Protein AF-X0XW47-F1 (afdb_monomer)

Radius of gyration: 12.39 Å; Cα contacts (8 Å, |Δi|>4): 35; chains: 1; bounding box: 22×20×39 Å

InterPro domains:
  IPR017850 Alkaline-phosphatase-like, core domain superfamily [G3DSA:3.40.720.10] (1-51)

Sequence (51 aa):
PFMLFSKYIRVDEAEQFNEKECVKGGLGRFSAVDILPLMLANALKLQKFGA

Nearest PDB structures (foldseek):
  2zkt-assembly1_A  TM=9.464E-01  e=9.128E-02  Pyrococcus horikoshii

Secondary structure (DSSP, 8-state):
------TTPPP-S--S-SHHHHTTSTT-S--GGGHHHHHHHHTT-PPPTT-

pLDDT: mean 91.86, std 6.02, range [54.69, 97.0]

Foldseek 3Di:
DDDDDAPPDDDFPQPDPDPVSVCRGPVHDDDPVCVVLVNCVRVVNDDDPPD

Solvent-accessible surface area (backbone atoms only — not comparable to full-atom values): 3535 Å² total; per-residue (Å²): 120,81,88,87,88,52,97,72,57,82,84,59,86,50,90,55,98,44,68,75,37,36,64,70,20,80,77,54,89,74,61,80,80,55,50,59,60,54,52,28,50,57,65,75,66,59,75,75,88,92,121

Organism: NCBI:txid412755

Structure (mmCIF, N/CA/C/O backbone):
data_AF-X0XW47-F1
#
_entry.id   AF-X0XW47-F1
#
loop_
_atom_site.group_PDB
_atom_site.id
_atom_site.type_symbol
_atom_site.label_atom_id
_atom_site.label_alt_id
_atom_site.label_comp_id
_atom_site.label_asym_id
_atom_site.label_entity_id
_atom_site.label_seq_id
_atom_site.pdbx_PDB_ins_code
_atom_site.Cartn_x
_atom_site.Cartn_y
_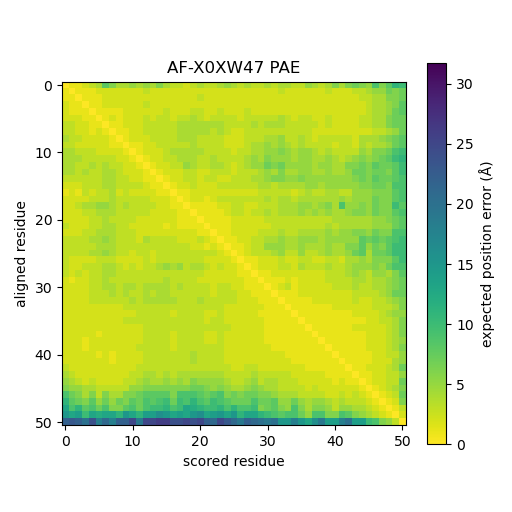atom_site.Cartn_z
_atom_site.occupancy
_atom_site.B_iso_or_equiv
_atom_site.auth_seq_id
_atom_site.auth_comp_id
_atom_site.auth_asym_id
_atom_site.auth_atom_id
_atom_site.pdbx_PDB_model_num
ATOM 1 N N . PRO A 1 1 ? 3.361 -4.204 10.685 1.00 88.94 1 PRO A N 1
ATOM 2 C CA . PRO A 1 1 ? 2.110 -3.519 10.270 1.00 88.94 1 PRO A CA 1
ATOM 3 C C . PRO A 1 1 ? 2.460 -2.492 9.185 1.00 88.94 1 PRO A C 1
ATOM 5 O O . PRO A 1 1 ? 3.501 -1.853 9.296 1.00 88.94 1 PRO A O 1
ATOM 8 N N . PHE A 1 2 ? 1.660 -2.387 8.125 1.00 92.50 2 PHE A N 1
ATOM 9 C CA . PHE A 1 2 ? 1.898 -1.454 7.021 1.00 92.50 2 PHE A CA 1
ATOM 10 C C . PHE A 1 2 ? 0.580 -0.769 6.665 1.00 92.50 2 PHE A C 1
ATOM 12 O O . PHE A 1 2 ? -0.452 -1.431 6.596 1.00 92.50 2 PHE A O 1
ATOM 19 N N . MET A 1 3 ? 0.624 0.545 6.462 1.00 93.50 3 MET A N 1
ATOM 20 C CA . MET A 1 3 ? -0.519 1.364 6.071 1.00 93.50 3 MET A CA 1
ATOM 21 C C . MET A 1 3 ? -0.103 2.218 4.878 1.00 93.50 3 MET A C 1
ATOM 23 O O . MET A 1 3 ? 0.946 2.862 4.906 1.00 93.50 3 MET A O 1
ATOM 27 N N . LEU A 1 4 ? -0.935 2.229 3.842 1.00 93.69 4 LEU A N 1
ATOM 28 C CA . LEU A 1 4 ? -0.794 3.120 2.700 1.00 93.69 4 LEU A CA 1
ATOM 29 C C . LEU A 1 4 ? -1.979 4.078 2.705 1.00 93.69 4 LEU A C 1
ATOM 31 O O . LEU A 1 4 ? -3.114 3.654 2.883 1.00 93.69 4 LEU A O 1
ATOM 35 N N . PHE A 1 5 ? -1.719 5.364 2.506 1.00 93.81 5 PHE A N 1
ATOM 36 C CA . PHE A 1 5 ? -2.756 6.383 2.418 1.00 93.81 5 PHE A CA 1
ATOM 37 C C . PHE A 1 5 ? -2.588 7.153 1.112 1.00 93.81 5 PHE A C 1
ATOM 39 O O . PHE A 1 5 ? -1.506 7.652 0.805 1.00 93.81 5 PHE A O 1
ATOM 46 N N . SER A 1 6 ? -3.656 7.227 0.323 1.00 93.81 6 SER A N 1
ATOM 47 C CA . SER A 1 6 ? -3.700 7.992 -0.921 1.00 93.81 6 SER A CA 1
ATOM 48 C C . SER A 1 6 ? -5.142 8.347 -1.257 1.00 93.81 6 SER A C 1
ATOM 50 O O . SER A 1 6 ? -6.070 7.642 -0.872 1.00 93.81 6 SER A O 1
ATOM 52 N N . LYS A 1 7 ? -5.329 9.400 -2.056 1.00 94.88 7 LYS A N 1
ATOM 53 C CA . LYS A 1 7 ? -6.626 9.758 -2.645 1.00 94.88 7 LYS A CA 1
ATOM 54 C C . LYS A 1 7 ? -7.221 8.629 -3.500 1.00 94.88 7 LYS A C 1
ATOM 56 O O . LYS A 1 7 ? -8.434 8.5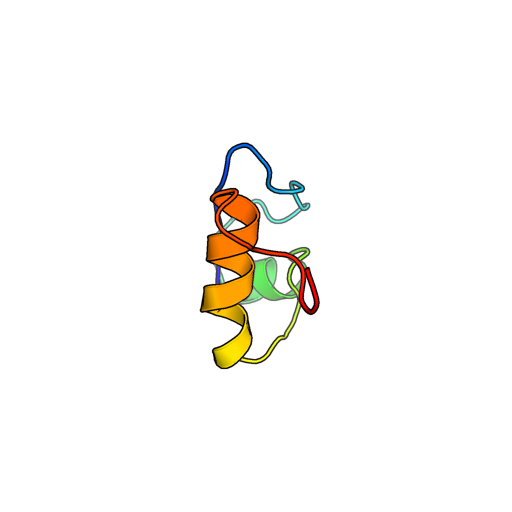65 -3.655 1.00 94.88 7 LYS A O 1
ATOM 61 N N . TYR A 1 8 ? -6.372 7.779 -4.076 1.00 94.62 8 TYR A N 1
ATOM 62 C CA . TYR A 1 8 ? -6.781 6.718 -5.003 1.00 94.62 8 TYR A CA 1
ATOM 63 C C . TYR A 1 8 ? -6.835 5.333 -4.359 1.00 94.62 8 TYR A C 1
ATOM 65 O O . TYR A 1 8 ? -7.067 4.347 -5.058 1.00 94.62 8 TYR A O 1
ATOM 73 N N . ILE A 1 9 ? -6.599 5.239 -3.049 1.00 92.81 9 ILE A N 1
ATOM 74 C CA . ILE A 1 9 ? -6.600 3.946 -2.381 1.00 92.81 9 ILE A CA 1
ATOM 75 C C . ILE A 1 9 ? -8.026 3.415 -2.236 1.00 92.81 9 ILE A C 1
ATOM 77 O O . ILE A 1 9 ? -8.979 4.168 -2.030 1.00 92.81 9 ILE A O 1
ATOM 81 N N . ARG A 1 10 ? -8.169 2.093 -2.303 1.00 91.31 10 ARG A N 1
ATOM 82 C CA . ARG A 1 10 ? -9.394 1.424 -1.877 1.00 91.31 10 ARG A CA 1
ATOM 83 C C . ARG A 1 10 ? -9.389 1.334 -0.353 1.00 91.31 10 ARG A C 1
ATOM 85 O O . ARG A 1 10 ? -8.513 0.683 0.207 1.00 91.31 10 ARG A O 1
ATOM 92 N N . VAL A 1 11 ? -10.360 1.982 0.283 1.00 91.19 11 VAL A N 1
ATOM 93 C CA . VAL A 1 11 ? -10.549 1.935 1.739 1.00 91.19 11 VAL A CA 1
ATOM 94 C C . VAL A 1 11 ? -10.929 0.513 2.159 1.00 91.19 11 VAL A C 1
ATOM 96 O O . VAL A 1 11 ? -11.752 -0.127 1.499 1.00 91.19 11 VAL A O 1
ATOM 99 N N . ASP A 1 12 ? -10.294 0.024 3.221 1.00 91.50 12 ASP A N 1
ATOM 100 C CA . ASP A 1 12 ? -10.603 -1.249 3.865 1.00 91.50 12 ASP A CA 1
ATOM 101 C C . ASP A 1 12 ? -11.362 -1.032 5.187 1.00 91.50 12 ASP A C 1
ATOM 103 O O . ASP A 1 12 ? -11.725 0.089 5.539 1.00 91.50 12 ASP A O 1
ATOM 107 N N . GLU A 1 13 ? -11.665 -2.121 5.890 1.00 90.19 13 GLU A N 1
ATOM 108 C CA . GLU A 1 13 ? -12.428 -2.101 7.145 1.00 90.19 13 GLU A CA 1
ATOM 109 C C . GLU A 1 13 ? -11.540 -1.860 8.382 1.00 90.19 13 GLU A C 1
ATOM 111 O O . GLU A 1 13 ? -12.031 -1.913 9.508 1.00 90.19 13 GLU A O 1
ATOM 116 N N . ALA A 1 14 ? -10.229 -1.636 8.211 1.00 92.06 14 ALA A N 1
ATOM 117 C CA . ALA A 1 14 ? -9.321 -1.462 9.338 1.00 92.06 14 ALA A CA 1
ATOM 118 C C . ALA A 1 14 ? -9.435 -0.040 9.910 1.00 92.06 14 ALA A C 1
ATOM 120 O O . ALA A 1 14 ? -9.038 0.944 9.290 1.00 92.06 14 ALA A O 1
ATOM 121 N N . GLU A 1 15 ? -9.933 0.069 11.141 1.00 91.50 15 GLU A N 1
ATOM 122 C CA . GLU A 1 15 ? -10.165 1.368 11.791 1.00 91.50 15 GLU A CA 1
ATOM 123 C C . GLU A 1 15 ? -8.954 1.886 12.584 1.00 91.50 15 GLU A C 1
ATOM 125 O O . GLU A 1 15 ? -8.906 3.053 12.973 1.00 91.50 15 GLU A O 1
ATOM 130 N N . GLN A 1 16 ? -7.971 1.024 12.868 1.00 92.69 16 GLN A N 1
ATOM 131 C CA . GLN A 1 16 ? -6.834 1.345 13.734 1.00 92.69 16 GLN A CA 1
ATOM 132 C C . GLN A 1 16 ? -5.524 0.780 13.187 1.00 92.69 16 GLN A C 1
ATOM 134 O O . GLN A 1 16 ? -5.480 -0.298 12.597 1.00 92.69 16 GLN A O 1
ATOM 139 N N . PHE A 1 17 ? -4.421 1.480 13.455 1.00 93.38 17 PHE A N 1
ATOM 140 C CA . PHE A 1 17 ? -3.083 0.997 13.130 1.00 93.38 17 PHE A CA 1
ATOM 141 C C . PHE A 1 17 ? -2.507 0.169 14.284 1.00 93.38 17 PHE A C 1
ATOM 143 O O . PHE A 1 17 ? -1.847 0.690 15.180 1.00 93.38 17 PHE A O 1
ATOM 150 N N . ASN A 1 18 ? -2.777 -1.134 14.267 1.00 93.38 18 ASN A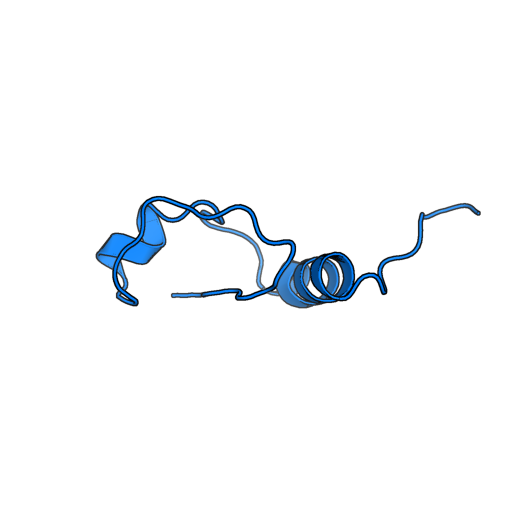 N 1
ATOM 151 C CA . ASN A 1 18 ? -2.178 -2.120 15.166 1.00 93.38 18 ASN A CA 1
ATOM 152 C C . ASN A 1 18 ? -2.021 -3.465 14.434 1.00 93.38 18 ASN A C 1
ATOM 154 O O . ASN A 1 18 ? -2.570 -3.669 13.351 1.00 93.38 18 ASN A O 1
ATOM 158 N N . GLU A 1 19 ? -1.266 -4.404 15.000 1.00 93.25 19 GLU A N 1
ATOM 159 C CA . GLU A 1 19 ? -0.969 -5.686 14.355 1.00 93.25 19 GLU A CA 1
ATOM 160 C C . GLU A 1 19 ? -2.225 -6.515 14.064 1.00 93.25 19 GLU A C 1
ATOM 162 O O . GLU A 1 19 ? -2.277 -7.197 13.042 1.00 93.25 19 GLU A O 1
ATOM 167 N N . LYS A 1 20 ? -3.236 -6.458 14.936 1.00 92.56 20 LYS A N 1
ATOM 168 C CA . LYS A 1 20 ? -4.457 -7.267 14.824 1.00 92.56 20 LYS A CA 1
ATOM 169 C C . LYS A 1 20 ? -5.388 -6.756 13.723 1.00 92.56 20 LYS A C 1
ATOM 171 O O . LYS A 1 20 ? -5.942 -7.561 12.978 1.00 92.56 20 LYS A O 1
ATOM 176 N N . GLU A 1 21 ? -5.531 -5.442 13.604 1.00 91.88 21 GLU A N 1
ATOM 177 C CA . GLU A 1 21 ? -6.349 -4.790 12.581 1.00 91.88 21 GLU A CA 1
ATOM 178 C C . GLU A 1 21 ? -5.650 -4.805 11.216 1.00 91.88 21 GLU A C 1
ATOM 180 O O . GLU A 1 21 ? -6.276 -5.151 10.217 1.00 91.88 21 GLU A O 1
ATOM 185 N N . CYS A 1 22 ? -4.326 -4.600 11.155 1.00 90.94 22 CYS A N 1
ATOM 186 C CA . CYS A 1 22 ? -3.573 -4.715 9.899 1.00 90.94 22 CYS A CA 1
ATOM 187 C C . CYS A 1 22 ? -3.631 -6.118 9.266 1.00 90.94 22 CYS A C 1
ATOM 189 O O . CYS A 1 22 ? -3.425 -6.240 8.063 1.00 90.94 22 CYS A O 1
ATOM 191 N N . VAL A 1 23 ? -3.895 -7.178 10.040 1.00 90.81 23 VAL A N 1
ATOM 192 C CA . VAL A 1 23 ? -4.094 -8.537 9.495 1.00 90.81 23 VAL A CA 1
ATOM 193 C C . VAL A 1 23 ? -5.418 -8.660 8.734 1.00 90.81 23 VAL A C 1
ATOM 195 O O . VAL A 1 23 ? -5.501 -9.461 7.806 1.00 90.81 23 VAL A O 1
ATOM 198 N N . LYS A 1 24 ? -6.434 -7.874 9.107 1.00 89.19 24 LYS A N 1
ATOM 199 C CA . LYS A 1 24 ? -7.733 -7.806 8.420 1.00 89.19 24 LYS A CA 1
ATOM 200 C C . LYS A 1 24 ? -7.744 -6.782 7.278 1.00 89.19 24 LYS A C 1
ATOM 202 O O . LYS A 1 24 ? -8.637 -6.829 6.439 1.00 89.19 24 LYS A O 1
ATOM 207 N N . GLY A 1 25 ? -6.777 -5.860 7.266 1.00 89.62 25 GLY A N 1
ATOM 208 C CA . GLY A 1 25 ? -6.644 -4.813 6.254 1.00 89.62 25 GLY A CA 1
ATOM 209 C C . GLY A 1 25 ? -6.503 -5.364 4.832 1.00 89.62 25 GLY A C 1
ATOM 210 O O . GLY A 1 25 ? -5.987 -6.461 4.603 1.00 89.62 25 GLY A O 1
ATOM 211 N N . GLY A 1 26 ? -6.935 -4.575 3.852 1.00 90.81 26 GLY A N 1
ATOM 212 C CA . GL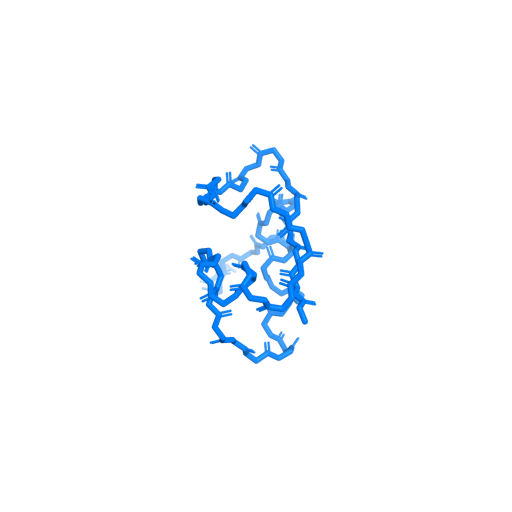Y A 1 26 ? -7.102 -5.000 2.460 1.00 90.81 26 GLY A CA 1
ATOM 213 C C . GLY A 1 26 ? -5.795 -5.285 1.715 1.00 90.81 26 GLY A C 1
ATOM 214 O O . GLY A 1 26 ? -5.820 -5.915 0.661 1.00 90.81 26 GLY A O 1
ATOM 215 N N . LEU A 1 27 ? -4.652 -4.851 2.255 1.00 92.12 27 LEU A N 1
ATOM 216 C CA . LEU A 1 27 ? -3.326 -5.140 1.695 1.00 92.12 27 LEU A CA 1
ATOM 217 C C . LEU A 1 27 ? -2.848 -6.567 1.995 1.00 92.12 27 LEU A C 1
ATOM 219 O O . LEU A 1 27 ? -1.993 -7.087 1.278 1.00 92.12 27 LEU A O 1
ATOM 223 N N . GLY A 1 28 ? -3.382 -7.202 3.042 1.00 90.94 28 GLY A N 1
ATOM 224 C CA . GLY A 1 28 ? -2.956 -8.531 3.469 1.00 90.94 28 GLY A CA 1
ATOM 225 C C . GLY A 1 28 ? -1.453 -8.621 3.773 1.00 90.94 28 GLY A C 1
ATOM 226 O O . GLY A 1 28 ? -0.809 -7.659 4.195 1.00 90.94 28 GLY A O 1
ATOM 227 N N . ARG A 1 29 ? -0.880 -9.816 3.578 1.00 92.19 29 ARG A N 1
ATOM 228 C CA . ARG A 1 29 ? 0.564 -10.067 3.707 1.00 92.19 29 ARG A CA 1
ATOM 229 C C . ARG A 1 29 ? 1.204 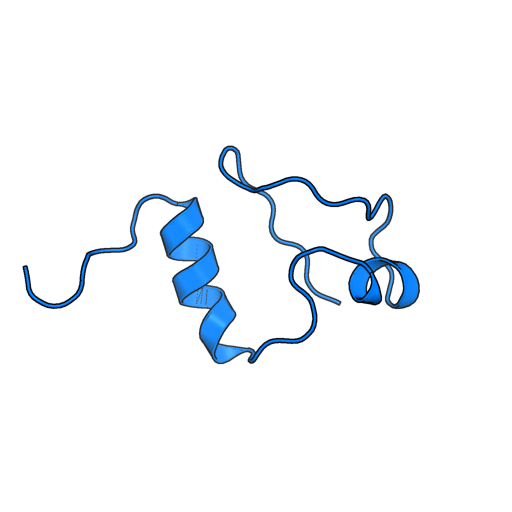-10.077 2.323 1.00 92.19 29 ARG A C 1
ATOM 231 O O . ARG A 1 29 ? 0.832 -10.894 1.489 1.00 92.19 29 ARG A O 1
ATOM 238 N N . PHE A 1 30 ? 2.189 -9.213 2.115 1.00 93.75 30 PHE A N 1
ATOM 239 C CA . PHE A 1 30 ? 2.895 -9.054 0.845 1.00 93.75 30 PHE A CA 1
ATOM 240 C C . PHE A 1 30 ? 4.395 -8.820 1.086 1.00 93.75 30 PHE A C 1
ATOM 242 O O . PHE A 1 30 ? 4.818 -8.598 2.226 1.00 93.75 30 PHE A O 1
ATOM 249 N N . SER A 1 31 ? 5.213 -8.918 0.037 1.00 96.38 31 SER A N 1
ATOM 250 C CA . SER A 1 31 ? 6.662 -8.756 0.165 1.00 96.38 31 SER A CA 1
ATOM 251 C C . SER A 1 31 ? 7.044 -7.284 0.290 1.00 96.38 31 SER A C 1
ATOM 253 O O . SER A 1 31 ? 6.472 -6.418 -0.367 1.00 96.38 31 SER A O 1
ATOM 255 N N . ALA A 1 32 ? 8.073 -6.978 1.083 1.00 95.31 32 ALA A N 1
ATOM 256 C CA . ALA A 1 32 ? 8.536 -5.601 1.259 1.00 95.31 32 ALA A CA 1
ATOM 257 C C . ALA A 1 32 ? 8.975 -4.938 -0.063 1.00 95.31 32 ALA A C 1
ATOM 259 O O . ALA A 1 32 ? 8.904 -3.718 -0.196 1.00 95.31 32 ALA A O 1
ATOM 260 N N . VAL A 1 33 ? 9.386 -5.731 -1.059 1.00 97.00 33 VAL A N 1
ATOM 261 C CA . VAL A 1 33 ? 9.772 -5.221 -2.386 1.00 97.00 33 VAL A CA 1
ATOM 262 C C . VAL A 1 33 ? 8.592 -4.636 -3.166 1.00 97.00 33 VAL A C 1
ATOM 264 O O . VAL A 1 33 ? 8.796 -3.760 -4.003 1.00 97.00 33 VAL A O 1
ATOM 267 N N . ASP A 1 34 ? 7.360 -5.046 -2.852 1.00 95.62 34 ASP A N 1
ATOM 268 C CA . ASP A 1 34 ? 6.155 -4.569 -3.537 1.00 95.62 34 ASP A CA 1
ATOM 269 C C . ASP A 1 34 ? 5.675 -3.207 -2.997 1.00 95.62 34 ASP A C 1
ATOM 271 O O . ASP A 1 34 ? 4.793 -2.578 -3.582 1.00 95.62 34 ASP A O 1
ATOM 275 N N . ILE A 1 35 ? 6.278 -2.695 -1.913 1.00 95.50 35 ILE A N 1
ATOM 276 C CA . ILE A 1 35 ? 5.920 -1.393 -1.326 1.00 95.50 35 ILE A CA 1
ATOM 277 C C . ILE A 1 35 ? 6.101 -0.268 -2.349 1.00 95.50 35 ILE A C 1
ATOM 279 O O . ILE A 1 35 ? 5.190 0.532 -2.568 1.00 95.50 35 ILE A O 1
ATOM 283 N N . LEU A 1 36 ? 7.268 -0.201 -2.995 1.00 95.81 36 LEU A N 1
ATOM 284 C CA . LEU A 1 36 ? 7.579 0.874 -3.934 1.00 95.81 36 LEU A CA 1
ATOM 285 C C . LEU A 1 36 ? 6.627 0.902 -5.148 1.00 95.81 36 LEU A C 1
ATOM 287 O O . LEU A 1 36 ? 6.076 1.972 -5.420 1.00 95.81 36 LEU A O 1
ATOM 291 N N . PRO A 1 37 ? 6.367 -0.210 -5.867 1.00 95.00 37 PRO A N 1
ATOM 292 C CA . PRO A 1 37 ? 5.406 -0.189 -6.967 1.00 95.00 37 PR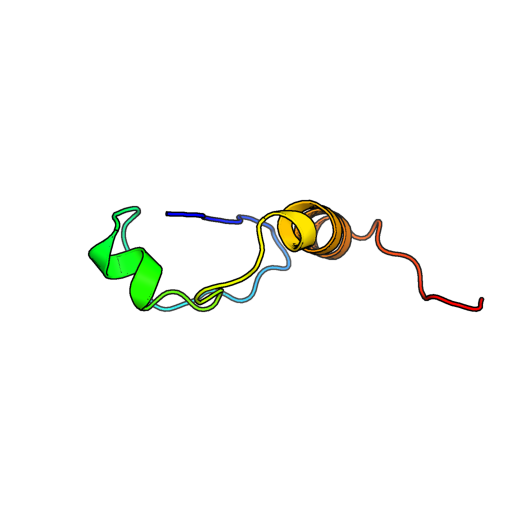O A CA 1
ATOM 293 C C . PRO A 1 37 ? 3.980 0.149 -6.505 1.00 95.00 37 PRO A C 1
ATOM 295 O O . PRO A 1 37 ? 3.295 0.893 -7.208 1.00 95.00 37 PRO A O 1
ATOM 298 N N . LEU A 1 38 ? 3.546 -0.288 -5.313 1.00 94.88 38 LEU A N 1
ATOM 299 C CA . LEU A 1 38 ? 2.249 0.109 -4.739 1.00 94.88 38 LEU A CA 1
ATOM 300 C C . LEU A 1 38 ? 2.164 1.621 -4.480 1.00 94.88 38 LEU A C 1
ATOM 302 O O . LEU A 1 38 ? 1.149 2.252 -4.796 1.00 94.88 38 LEU A O 1
ATOM 306 N N . MET A 1 39 ? 3.229 2.221 -3.942 1.00 95.25 39 MET A N 1
ATOM 307 C CA . MET A 1 39 ? 3.317 3.671 -3.741 1.00 95.25 39 MET A CA 1
ATOM 308 C C . MET A 1 39 ? 3.288 4.424 -5.075 1.00 95.25 39 MET A C 1
ATOM 310 O O . MET A 1 39 ? 2.555 5.402 -5.211 1.00 95.25 39 MET A O 1
ATOM 314 N N . LEU A 1 40 ? 4.037 3.959 -6.081 1.00 96.12 40 LEU A N 1
ATOM 315 C CA . LEU A 1 40 ? 4.075 4.574 -7.412 1.00 96.12 40 LEU A CA 1
ATOM 316 C C . LEU A 1 40 ? 2.725 4.486 -8.130 1.00 96.12 40 LEU A C 1
ATOM 318 O O . LEU A 1 40 ? 2.316 5.463 -8.759 1.00 96.12 40 LEU A O 1
ATOM 322 N 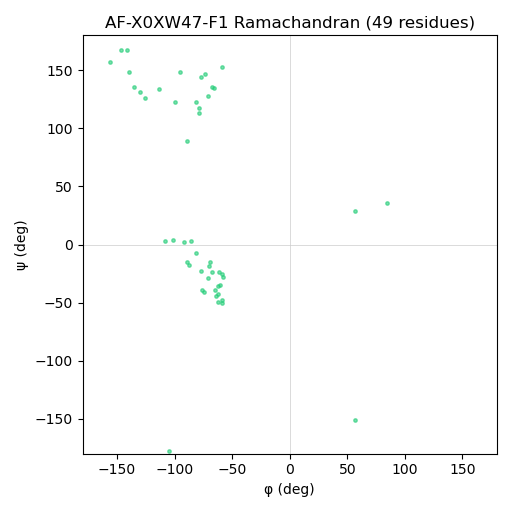N . ALA A 1 41 ? 2.011 3.365 -7.997 1.00 94.88 41 ALA A N 1
ATOM 323 C CA . ALA A 1 41 ? 0.660 3.204 -8.533 1.00 94.88 41 ALA A CA 1
ATOM 324 C C . ALA A 1 41 ? -0.293 4.251 -7.943 1.00 94.88 41 ALA A C 1
ATOM 326 O O . ALA A 1 41 ? -0.974 4.968 -8.673 1.00 94.88 41 ALA A O 1
ATOM 327 N N . ASN A 1 42 ? -0.262 4.412 -6.617 1.00 95.12 42 ASN A N 1
ATOM 328 C CA . ASN A 1 42 ? -1.072 5.397 -5.901 1.00 95.12 42 ASN A CA 1
ATOM 329 C C . ASN A 1 42 ? -0.630 6.849 -6.139 1.00 95.12 42 ASN A C 1
ATOM 331 O O . ASN A 1 42 ? -1.412 7.764 -5.894 1.00 95.12 42 ASN A O 1
ATOM 335 N N . ALA A 1 43 ? 0.598 7.071 -6.610 1.00 95.50 43 ALA A N 1
ATOM 336 C CA . ALA A 1 43 ? 1.114 8.379 -7.003 1.00 95.50 43 ALA A CA 1
ATOM 337 C C . ALA A 1 43 ? 0.894 8.699 -8.493 1.00 95.50 43 ALA A C 1
ATOM 339 O O . ALA A 1 43 ? 1.344 9.750 -8.946 1.00 95.50 43 ALA A O 1
ATOM 340 N N . LEU A 1 44 ? 0.242 7.807 -9.257 1.00 93.88 44 LEU A N 1
ATOM 341 C CA . LEU A 1 44 ? 0.092 7.896 -10.718 1.00 93.88 44 LEU A CA 1
ATOM 342 C C . LEU A 1 44 ? 1.438 7.974 -11.468 1.00 93.88 44 LEU A C 1
ATOM 344 O O . LEU A 1 44 ? 1.536 8.556 -12.544 1.00 93.88 44 LEU A O 1
ATOM 348 N N . LYS A 1 45 ? 2.489 7.385 -10.887 1.00 94.12 45 LYS A N 1
ATOM 349 C CA . LYS A 1 45 ? 3.853 7.325 -11.442 1.00 94.12 45 LYS A CA 1
ATOM 350 C C . LYS A 1 45 ? 4.237 5.929 -11.931 1.00 94.12 45 LYS A C 1
ATOM 352 O O . LYS A 1 45 ? 5.377 5.716 -12.334 1.00 94.12 45 LYS A O 1
ATOM 357 N N . LEU A 1 46 ? 3.315 4.971 -11.870 1.00 93.31 46 LEU A N 1
ATOM 358 C CA . LEU A 1 46 ? 3.539 3.630 -12.392 1.00 93.31 46 LEU A CA 1
ATOM 359 C C . LEU A 1 46 ? 3.314 3.622 -13.908 1.00 93.31 46 LEU A C 1
ATOM 361 O O . LEU A 1 46 ? 2.239 3.982 -14.384 1.00 93.31 46 LEU A O 1
ATOM 365 N N . GLN A 1 47 ? 4.330 3.205 -14.656 1.00 90.19 47 GLN A N 1
ATOM 366 C CA . GLN A 1 47 ? 4.255 3.057 -16.107 1.00 90.19 47 GLN A CA 1
ATOM 367 C C . GLN A 1 47 ? 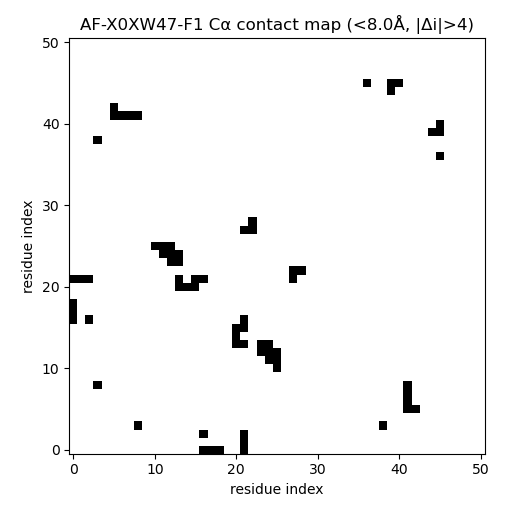3.926 1.612 -16.487 1.00 90.19 47 GLN A C 1
ATOM 369 O O . GLN A 1 47 ? 4.306 0.667 -15.794 1.00 90.19 47 GLN A O 1
ATOM 374 N N . LYS A 1 48 ? 3.218 1.439 -17.607 1.00 87.00 48 LYS A N 1
ATOM 375 C CA . LYS A 1 48 ? 2.952 0.117 -18.176 1.00 87.00 48 LYS A CA 1
ATOM 376 C C . LYS A 1 48 ? 4.265 -0.489 -18.680 1.00 87.00 48 LYS A C 1
ATOM 378 O O . LYS A 1 48 ? 5.033 0.178 -19.363 1.00 87.00 48 LYS A O 1
ATOM 383 N N . PHE A 1 49 ? 4.494 -1.764 -18.386 1.00 85.12 49 PHE A N 1
ATOM 384 C CA . PHE A 1 49 ? 5.610 -2.504 -18.966 1.00 85.12 49 PHE A CA 1
ATOM 385 C C . PHE A 1 49 ? 5.354 -2.786 -20.459 1.00 85.12 49 PHE A C 1
ATOM 387 O O . PHE A 1 49 ? 4.299 -3.321 -20.809 1.00 85.12 49 PHE A O 1
ATOM 394 N N . GLY A 1 50 ? 6.313 -2.438 -21.325 1.00 80.56 50 GLY A N 1
ATOM 395 C CA . GLY A 1 50 ? 6.254 -2.700 -22.771 1.00 80.56 50 GLY A CA 1
ATOM 396 C C . GLY A 1 50 ? 5.485 -1.662 -23.600 1.00 80.56 50 GLY A C 1
ATOM 397 O O . GLY A 1 50 ? 4.791 -2.049 -24.540 1.00 80.56 50 GLY A O 1
ATOM 398 N N . ALA A 1 51 ? 5.565 -0.380 -23.232 1.00 5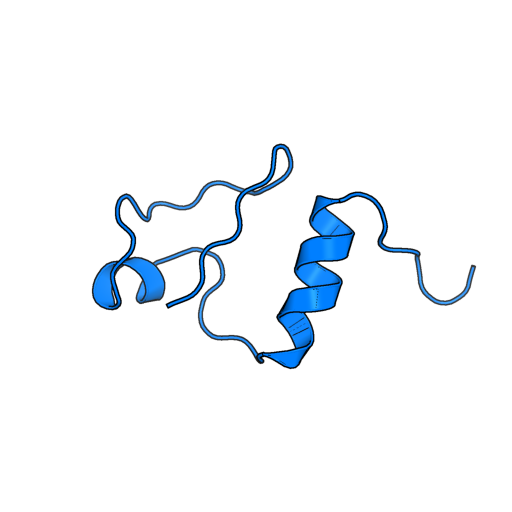4.69 51 ALA A N 1
ATOM 399 C CA . ALA A 1 51 ? 5.070 0.752 -24.021 1.00 54.69 51 ALA A CA 1
ATOM 400 C C . ALA A 1 51 ? 6.232 1.524 -24.658 1.00 54.69 51 ALA A C 1
ATOM 402 O O . ALA A 1 51 ? 7.287 1.622 -23.991 1.00 54.69 51 ALA A O 1
#

Mean predicted aligned error: 3.63 Å